Protein AF-A0A183B5G8-F1 (afdb_monomer)

Solvent-accessible surface area (backbone atoms only — not comparable to full-atom values): 6116 Å² total; per-residue (Å²): 135,68,37,60,62,53,46,77,69,45,55,52,53,92,91,56,51,66,70,61,47,53,51,50,49,51,56,30,44,55,73,60,47,71,84,52,52,72,67,62,51,48,50,56,50,51,53,46,46,66,72,21,46,71,75,78,79,73,68,71,69,76,61,74,57,50,58,53,49,50,56,63,69,69,56,83,76,81,77,80,77,78,76,83,79,86,84,83,90,82,90,82,89,133

Organism: NCBI:txid27848

pLDDT: mean 76.58, std 19.92, range [40.59, 97.0]

Foldseek 3Di:
DQLVVVLQPAAADDVRDLVNSLVSNLVSLCVHCVPDDPVVSVVSSVVSCVVRYDPPPPPPVPPPVVVVVVVVVPDDDPPPPPDPDDDDDDDDDD

Structure (mmCIF, N/CA/C/O backbone):
data_AF-A0A183B5G8-F1
#
_entry.id   AF-A0A183B5G8-F1
#
loop_
_atom_site.group_PDB
_atom_site.id
_atom_site.type_symbol
_atom_site.label_atom_id
_atom_site.label_alt_id
_atom_site.label_comp_id
_atom_site.label_asym_id
_atom_site.label_entity_id
_atom_site.label_seq_id
_atom_site.pdbx_PDB_ins_code
_atom_site.Cartn_x
_atom_site.Cartn_y
_atom_site.Cartn_z
_atom_site.occupancy
_atom_site.B_iso_or_equiv
_atom_site.auth_seq_id
_atom_site.auth_comp_id
_atom_site.auth_asym_id
_atom_site.auth_atom_id
_atom_site.pdbx_PDB_model_num
ATOM 1 N N . MET A 1 1 ? -18.094 -8.721 3.099 1.00 78.19 1 MET A N 1
ATOM 2 C CA . MET A 1 1 ? -16.849 -8.503 2.330 1.00 78.19 1 MET A CA 1
ATOM 3 C C . MET A 1 1 ? -15.707 -8.598 3.319 1.00 78.19 1 MET A C 1
ATOM 5 O O . MET A 1 1 ? -15.804 -7.952 4.348 1.00 78.19 1 MET A O 1
ATOM 9 N N . ASP A 1 2 ? -14.698 -9.420 3.047 1.00 92.62 2 ASP A N 1
ATOM 10 C CA . ASP A 1 2 ? -13.515 -9.552 3.907 1.00 92.62 2 ASP A CA 1
ATOM 11 C C . ASP A 1 2 ? -12.453 -8.558 3.409 1.00 92.62 2 ASP A C 1
ATOM 13 O O . ASP A 1 2 ? -11.892 -8.734 2.319 1.00 92.62 2 ASP A O 1
ATOM 17 N N . TYR A 1 3 ? -12.286 -7.441 4.124 1.00 94.19 3 TYR A N 1
ATOM 18 C CA . TYR A 1 3 ? -11.379 -6.364 3.718 1.00 94.19 3 TYR A CA 1
ATOM 19 C C . TYR A 1 3 ? -9.935 -6.708 4.058 1.00 94.19 3 TYR A C 1
ATOM 21 O O . TYR A 1 3 ? -9.056 -6.466 3.231 1.00 94.19 3 TYR A O 1
ATOM 29 N N . ARG A 1 4 ? -9.698 -7.369 5.195 1.00 94.69 4 ARG A N 1
ATOM 30 C CA . ARG A 1 4 ? -8.393 -7.928 5.559 1.00 94.69 4 ARG A CA 1
ATOM 31 C C . ARG A 1 4 ? -7.827 -8.846 4.483 1.00 94.69 4 ARG A C 1
ATOM 33 O O . ARG A 1 4 ? -6.681 -8.679 4.072 1.00 94.69 4 ARG A O 1
ATOM 40 N N . LYS A 1 5 ? -8.620 -9.797 3.982 1.00 95.62 5 LYS A N 1
ATOM 41 C CA . LYS A 1 5 ? -8.169 -10.714 2.925 1.00 95.62 5 LYS A CA 1
ATOM 42 C C . LYS A 1 5 ? -7.829 -9.972 1.632 1.00 95.62 5 LYS A C 1
ATOM 44 O O . LYS A 1 5 ? -6.841 -10.302 0.982 1.00 95.62 5 LYS A O 1
ATOM 49 N N . GLN A 1 6 ? -8.623 -8.964 1.267 1.00 95.81 6 GLN A N 1
ATOM 50 C CA . GLN A 1 6 ? -8.348 -8.131 0.093 1.00 95.81 6 GLN A CA 1
ATOM 51 C C . GLN A 1 6 ? -7.086 -7.290 0.265 1.00 95.81 6 GLN A C 1
ATO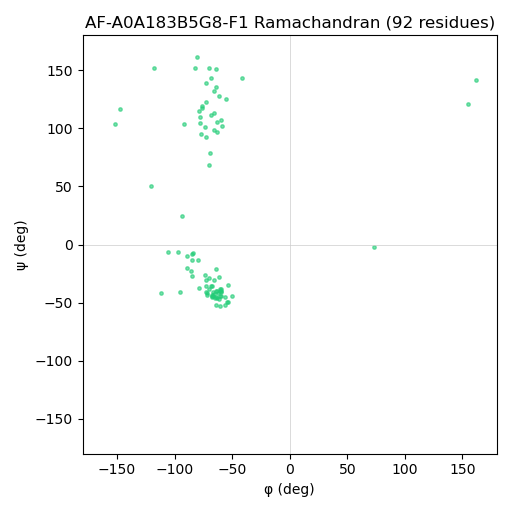M 53 O O . GLN A 1 6 ? -6.320 -7.178 -0.684 1.00 95.81 6 GLN A O 1
ATOM 58 N N . PHE A 1 7 ? -6.868 -6.727 1.455 1.00 96.69 7 PHE A N 1
ATOM 59 C CA . PHE A 1 7 ? -5.677 -5.954 1.787 1.00 96.69 7 PHE A CA 1
ATOM 60 C C . PHE A 1 7 ? -4.420 -6.817 1.645 1.00 96.69 7 PHE A C 1
ATOM 62 O O . PHE A 1 7 ? -3.542 -6.472 0.860 1.00 96.69 7 PHE A O 1
ATOM 69 N N . ASN A 1 8 ? -4.406 -7.986 2.293 1.00 95.06 8 ASN A N 1
ATOM 70 C CA . ASN A 1 8 ? -3.266 -8.909 2.298 1.00 95.06 8 ASN A CA 1
ATOM 71 C C . ASN A 1 8 ? -2.958 -9.507 0.915 1.00 95.06 8 ASN A C 1
ATOM 73 O O . ASN A 1 8 ? -1.812 -9.801 0.603 1.00 95.06 8 ASN A O 1
ATOM 77 N N . ALA A 1 9 ? -3.967 -9.687 0.059 1.00 94.81 9 ALA A N 1
ATOM 78 C CA . ALA A 1 9 ? -3.761 -10.172 -1.307 1.00 94.81 9 ALA A CA 1
ATOM 79 C C . ALA A 1 9 ? -3.389 -9.051 -2.297 1.00 94.81 9 ALA A C 1
ATOM 81 O O . ALA A 1 9 ? -3.100 -9.322 -3.468 1.00 94.81 9 ALA A O 1
ATOM 82 N N . ARG A 1 10 ? -3.440 -7.778 -1.882 1.00 94.56 10 ARG A N 1
ATOM 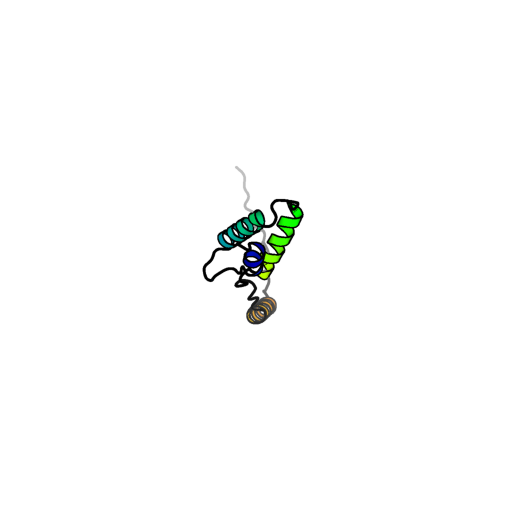83 C CA . ARG A 1 10 ? -3.311 -6.646 -2.799 1.00 94.56 10 ARG A CA 1
ATOM 84 C C . ARG A 1 10 ? -1.863 -6.434 -3.225 1.00 94.56 10 ARG A C 1
ATOM 86 O O . ARG A 1 10 ? -1.028 -6.027 -2.432 1.00 94.56 10 ARG A O 1
ATOM 93 N N . HIS A 1 11 ? -1.638 -6.576 -4.524 1.00 94.75 11 HIS A N 1
ATOM 94 C CA . HIS A 1 11 ? -0.387 -6.218 -5.185 1.00 94.75 11 HIS A CA 1
ATOM 95 C C . HIS A 1 11 ? -0.639 -5.115 -6.208 1.00 94.75 11 HIS A C 1
ATOM 97 O O . HIS A 1 11 ? -1.747 -5.009 -6.746 1.00 94.75 11 HIS A O 1
ATOM 103 N N . GLN A 1 12 ? 0.365 -4.287 -6.472 1.00 92.88 12 GLN A N 1
ATOM 104 C CA . GLN A 1 12 ? 0.323 -3.284 -7.525 1.00 92.88 12 GLN A CA 1
ATOM 105 C C . GLN A 1 12 ? 0.154 -3.973 -8.887 1.00 92.88 12 GLN A C 1
ATOM 107 O O . GLN A 1 12 ? 0.913 -4.875 -9.233 1.00 92.88 12 GLN A O 1
ATOM 112 N N . TYR A 1 13 ? -0.841 -3.544 -9.665 1.00 90.12 13 TYR A N 1
ATOM 113 C CA . TYR A 1 13 ? -1.056 -4.071 -11.016 1.00 90.12 13 TYR A CA 1
ATOM 114 C C . TYR A 1 13 ? -0.114 -3.431 -12.041 1.00 90.12 13 TYR A C 1
ATOM 116 O O . TYR A 1 13 ? 0.392 -2.323 -11.849 1.00 90.12 13 TYR A O 1
ATOM 124 N N . ASP A 1 14 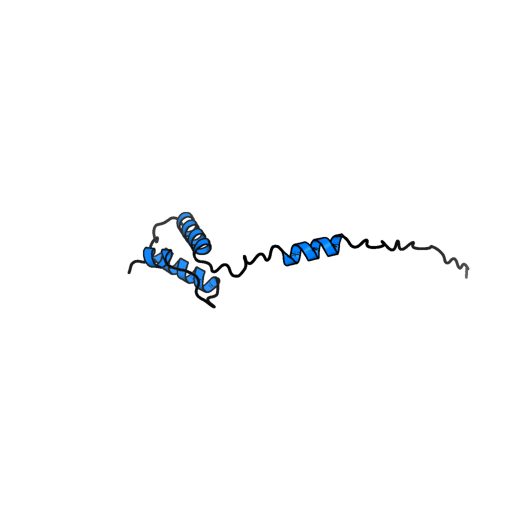? 0.043 -4.090 -13.183 1.00 88.12 14 ASP A N 1
ATOM 125 C CA . ASP A 1 14 ? 0.762 -3.572 -14.344 1.00 88.12 14 ASP A CA 1
ATOM 126 C C . ASP A 1 14 ? 0.183 -2.223 -14.786 1.00 88.12 14 ASP A C 1
ATOM 128 O O . ASP A 1 14 ? -1.022 -2.074 -14.988 1.00 88.12 14 ASP A O 1
ATOM 132 N N . GLY A 1 15 ? 1.043 -1.205 -14.877 1.00 86.88 15 GLY A N 1
ATOM 133 C CA . GLY A 1 15 ? 0.635 0.162 -15.216 1.00 86.88 15 GLY A CA 1
ATOM 134 C C . GLY A 1 15 ? -0.112 0.915 -14.105 1.00 86.88 15 GLY A C 1
ATOM 135 O O . GLY A 1 15 ? -0.425 2.094 -14.276 1.00 86.88 15 GLY A O 1
ATOM 136 N N . GLN A 1 16 ? -0.376 0.301 -12.946 1.00 91.69 16 GLN A N 1
ATOM 137 C CA . GLN A 1 16 ? -0.963 1.011 -11.813 1.00 91.69 16 GLN A CA 1
ATOM 138 C C . GLN A 1 16 ? 0.075 1.945 -11.190 1.00 91.69 16 GLN A C 1
ATOM 140 O O . GLN A 1 16 ? 1.122 1.507 -10.728 1.00 91.69 16 GLN A O 1
ATOM 145 N N . GLY A 1 17 ? -0.228 3.239 -11.109 1.00 90.88 17 GLY A N 1
ATOM 146 C CA . GLY A 1 17 ? 0.626 4.184 -10.390 1.00 90.88 17 GLY A CA 1
ATOM 147 C C . GLY A 1 17 ? 0.621 3.939 -8.875 1.00 90.88 17 GLY A C 1
ATOM 148 O O . GLY A 1 17 ? -0.432 3.667 -8.289 1.00 90.88 17 GLY A O 1
ATOM 149 N N . MET A 1 18 ? 1.775 4.136 -8.229 1.00 91.00 18 MET A N 1
ATOM 150 C CA . MET A 1 18 ? 1.972 3.959 -6.780 1.00 91.00 18 MET A CA 1
ATOM 151 C C . MET A 1 18 ? 0.915 4.692 -5.941 1.00 91.00 18 MET A C 1
ATOM 153 O O . MET A 1 18 ? 0.311 4.122 -5.038 1.00 91.00 18 MET A O 1
ATOM 157 N N . ARG A 1 19 ? 0.590 5.942 -6.298 1.00 94.25 19 ARG A N 1
ATOM 158 C CA . ARG A 1 19 ? -0.445 6.727 -5.604 1.00 94.25 19 ARG A CA 1
ATOM 159 C C . ARG A 1 19 ? -1.819 6.051 -5.640 1.00 94.25 19 ARG A C 1
ATOM 161 O O . ARG A 1 19 ? -2.555 6.109 -4.658 1.00 94.25 19 ARG A O 1
ATOM 168 N N . SER A 1 20 ? -2.180 5.421 -6.760 1.00 95.12 20 SER A N 1
ATOM 169 C CA . SER A 1 20 ? -3.459 4.716 -6.874 1.00 95.12 20 SER A CA 1
ATOM 170 C C . SER A 1 20 ? -3.465 3.416 -6.077 1.00 95.12 20 SER A C 1
ATOM 172 O O . SER A 1 20 ? -4.506 3.069 -5.526 1.00 95.12 20 SER A O 1
ATOM 174 N N . PHE A 1 21 ? -2.333 2.715 -6.017 1.00 95.19 21 PHE A N 1
ATOM 175 C CA . PHE A 1 21 ? -2.168 1.515 -5.199 1.00 95.19 21 PHE A CA 1
ATOM 176 C C . PHE A 1 21 ? -2.308 1.841 -3.703 1.00 95.19 21 PHE A C 1
ATOM 178 O O . PHE A 1 21 ? -3.186 1.296 -3.038 1.00 95.19 21 PHE A O 1
ATOM 185 N N . VAL A 1 22 ? -1.554 2.829 -3.208 1.00 95.38 22 VAL A N 1
ATOM 186 C CA . VAL A 1 22 ? -1.609 3.282 -1.805 1.00 95.38 22 VAL A CA 1
ATOM 187 C C . VAL A 1 22 ? -3.004 3.779 -1.417 1.00 95.38 22 VAL A C 1
ATOM 189 O O . VAL A 1 22 ? -3.486 3.492 -0.321 1.00 95.38 22 VAL A O 1
ATOM 192 N N . ARG A 1 23 ? -3.694 4.499 -2.314 1.00 97.00 23 ARG A N 1
ATOM 193 C CA . ARG A 1 23 ? -5.075 4.948 -2.073 1.00 97.00 23 ARG A CA 1
ATOM 194 C C . ARG A 1 23 ? -6.024 3.771 -1.842 1.00 97.00 23 ARG A C 1
ATOM 196 O O . ARG A 1 23 ? -6.882 3.856 -0.968 1.00 97.00 23 ARG A O 1
ATOM 203 N N . GLU A 1 24 ? -5.874 2.694 -2.610 1.00 96.50 24 GLU A N 1
ATOM 204 C CA . GLU A 1 24 ? -6.716 1.507 -2.459 1.00 96.50 24 GLU A CA 1
ATOM 205 C C . GLU A 1 24 ? -6.384 0.735 -1.180 1.00 96.50 24 GLU A C 1
ATOM 207 O O . GLU A 1 24 ? -7.299 0.367 -0.448 1.00 96.50 24 GLU A O 1
ATOM 212 N N . LEU A 1 25 ? -5.098 0.574 -0.849 1.00 96.75 25 LEU A N 1
ATOM 213 C CA . LEU A 1 25 ? -4.684 -0.014 0.427 1.00 96.75 25 LEU A CA 1
ATOM 214 C C . LEU A 1 25 ? -5.275 0.746 1.616 1.00 96.75 25 LEU A C 1
ATOM 216 O O . LEU A 1 25 ? -5.847 0.131 2.510 1.00 96.75 25 LEU A O 1
ATOM 220 N N . ARG A 1 26 ? -5.225 2.084 1.598 1.00 95.75 26 ARG A N 1
ATOM 221 C CA . ARG A 1 26 ? -5.821 2.914 2.653 1.00 95.75 26 ARG A CA 1
ATOM 222 C C . ARG A 1 26 ? -7.335 2.718 2.746 1.00 95.75 26 ARG A C 1
ATOM 224 O O . ARG A 1 26 ? -7.853 2.595 3.847 1.00 95.75 26 ARG A O 1
ATOM 231 N N . ARG A 1 27 ? -8.042 2.633 1.611 1.00 95.56 27 ARG A N 1
ATOM 232 C CA . ARG A 1 27 ? -9.493 2.370 1.582 1.00 95.56 27 ARG A CA 1
ATOM 233 C C . ARG A 1 27 ? -9.844 1.031 2.231 1.00 95.56 27 ARG A C 1
ATOM 235 O O . ARG A 1 27 ? -10.818 0.960 2.975 1.00 95.56 27 ARG A O 1
ATOM 242 N N . LEU A 1 28 ? -9.078 -0.016 1.924 1.00 96.12 28 LEU A N 1
ATOM 243 C CA . LEU A 1 28 ? -9.267 -1.349 2.500 1.00 96.12 28 LEU A CA 1
ATOM 244 C C . LEU A 1 28 ? -8.948 -1.347 3.998 1.00 96.12 28 LEU A C 1
ATOM 246 O O . LEU A 1 28 ? -9.733 -1.859 4.789 1.00 96.12 28 LEU A O 1
ATOM 250 N N . ALA A 1 29 ? -7.852 -0.700 4.389 1.00 93.94 29 ALA A N 1
ATOM 251 C CA . ALA A 1 29 ? -7.411 -0.648 5.773 1.00 93.94 29 ALA A CA 1
ATOM 252 C C . ALA A 1 29 ? -8.388 0.132 6.670 1.00 93.94 29 ALA A C 1
ATOM 254 O O . ALA A 1 29 ? -8.748 -0.348 7.738 1.00 93.94 29 ALA A O 1
ATOM 255 N N . SER A 1 30 ? -8.914 1.272 6.204 1.00 91.12 30 SER A N 1
ATOM 256 C CA . SER A 1 30 ? -9.934 2.041 6.936 1.00 91.12 30 SER A CA 1
ATOM 257 C C . SER A 1 30 ? -11.258 1.293 7.122 1.00 91.12 30 SER A C 1
ATOM 259 O O . SER A 1 30 ? -12.034 1.661 7.993 1.00 91.12 30 SER A O 1
ATOM 261 N N . ARG A 1 31 ? -11.551 0.280 6.297 1.00 92.88 31 ARG A N 1
ATOM 262 C CA . ARG A 1 31 ? -12.762 -0.549 6.430 1.00 92.88 31 ARG A CA 1
ATOM 263 C C . ARG A 1 31 ? -12.589 -1.701 7.417 1.00 92.88 31 ARG A C 1
ATOM 265 O O . ARG A 1 31 ? -13.586 -2.172 7.948 1.00 92.88 31 ARG A O 1
ATOM 272 N N . GLU A 1 32 ? -11.361 -2.174 7.600 1.00 94.31 32 GLU A N 1
ATOM 273 C CA . GLU A 1 32 ? -11.044 -3.318 8.458 1.00 94.31 32 GLU A CA 1
ATOM 274 C C . GLU A 1 32 ? -10.628 -2.884 9.871 1.00 94.31 32 GLU A C 1
ATOM 276 O O . GLU A 1 32 ? -11.045 -3.488 10.853 1.00 94.31 32 GLU A O 1
ATOM 281 N N . TRP A 1 33 ? -9.827 -1.823 9.974 1.00 93.25 33 TRP A N 1
ATOM 282 C CA . TRP A 1 33 ? -9.157 -1.390 11.20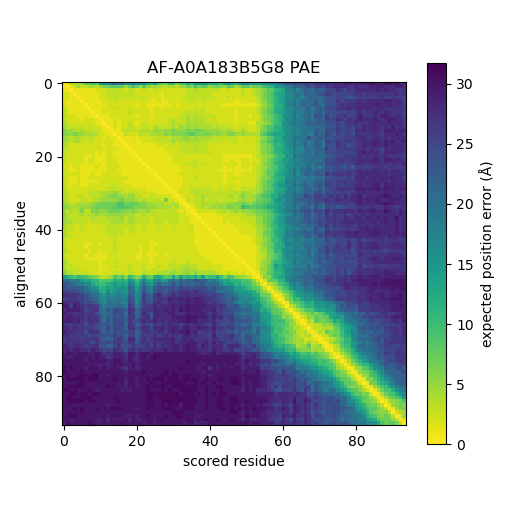2 1.00 93.25 33 TRP A CA 1
ATOM 283 C C . TRP A 1 33 ? -9.567 0.030 11.601 1.00 93.25 33 TRP A C 1
ATOM 285 O O . TRP A 1 33 ? -8.725 0.890 11.842 1.00 93.25 33 TRP A O 1
ATOM 295 N N . GLU A 1 34 ? -10.872 0.301 11.647 1.00 88.56 34 GLU A N 1
ATOM 296 C CA . GLU A 1 34 ? -11.402 1.627 12.013 1.00 88.56 34 GLU A CA 1
ATOM 297 C C . GLU A 1 34 ? -11.015 2.055 13.443 1.00 88.56 34 GLU A C 1
ATOM 299 O O . GLU A 1 34 ? -10.879 3.245 13.714 1.00 88.56 34 GLU A O 1
ATOM 304 N N . ASN A 1 35 ? -10.796 1.088 14.341 1.00 92.31 35 ASN A N 1
ATOM 305 C CA . ASN A 1 35 ? -10.485 1.326 15.756 1.00 92.31 35 ASN A CA 1
ATOM 306 C C . ASN A 1 35 ? -8.987 1.276 16.085 1.00 92.31 35 ASN A C 1
ATOM 308 O O . ASN A 1 35 ? -8.610 1.542 17.227 1.00 92.31 35 ASN A O 1
ATOM 312 N N . ASP A 1 36 ? -8.142 0.902 15.124 1.00 92.94 36 ASP A N 1
ATOM 313 C CA . ASP A 1 36 ? -6.704 0.826 15.354 1.00 92.94 36 ASP A CA 1
ATOM 314 C C . ASP A 1 36 ? -6.121 2.228 15.515 1.00 92.94 36 ASP A C 1
ATOM 316 O O . ASP A 1 36 ? -6.598 3.213 14.938 1.00 92.94 36 ASP A O 1
ATOM 320 N N . SER A 1 37 ? -5.030 2.317 16.271 1.00 94.25 37 SER A N 1
ATOM 321 C CA . SER A 1 37 ? -4.302 3.574 16.351 1.00 94.25 37 SER A CA 1
ATOM 322 C C . SER A 1 37 ? -3.723 3.956 14.976 1.00 94.25 37 SER A C 1
ATOM 324 O O . SER A 1 37 ? -3.367 3.083 14.172 1.00 94.25 37 SER A O 1
ATOM 326 N N . PRO A 1 38 ? -3.560 5.260 14.686 1.00 91.38 38 PRO A N 1
ATOM 327 C CA . PRO A 1 38 ? -2.979 5.705 13.421 1.00 91.38 38 PRO A CA 1
ATOM 328 C C . PRO A 1 38 ? -1.612 5.074 13.114 1.00 91.38 38 PRO A C 1
ATOM 330 O O . PRO A 1 38 ? -1.330 4.765 11.959 1.00 91.38 38 PRO A O 1
ATOM 333 N N . SER A 1 39 ? -0.789 4.831 14.139 1.00 92.75 39 SER A N 1
ATOM 334 C CA . SER A 1 39 ? 0.531 4.203 14.009 1.00 92.75 39 SER A CA 1
ATOM 335 C C . SER A 1 39 ? 0.453 2.718 13.648 1.00 92.75 39 SER A C 1
ATOM 337 O O . SER A 1 39 ? 1.241 2.236 12.836 1.00 92.75 39 SER A O 1
ATOM 339 N N . GLU A 1 40 ? -0.504 1.974 14.204 1.00 93.69 40 GLU A N 1
ATOM 340 C CA . GLU A 1 40 ? -0.727 0.570 13.843 1.00 93.69 40 GLU A CA 1
ATOM 341 C C . GLU A 1 40 ? -1.262 0.423 12.420 1.00 93.69 40 GLU A C 1
ATOM 343 O O . GLU A 1 40 ? -0.911 -0.537 11.729 1.00 93.69 40 GLU A O 1
ATOM 348 N N . LEU A 1 41 ? -2.097 1.365 11.979 1.00 93.62 41 LEU A N 1
ATOM 349 C CA . LEU A 1 41 ? -2.586 1.422 10.607 1.00 93.62 41 LEU A CA 1
ATOM 350 C C . LEU A 1 41 ? -1.453 1.759 9.631 1.00 93.62 41 LEU A C 1
ATOM 352 O O . LEU A 1 41 ? -1.319 1.117 8.588 1.00 93.62 41 LEU A O 1
ATOM 356 N N . GLU A 1 42 ? -0.62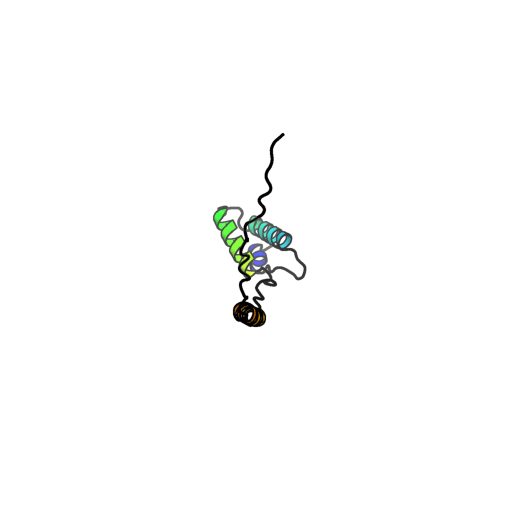2 2.744 9.976 1.00 94.00 42 GLU A N 1
ATOM 357 C CA . GLU A 1 42 ? 0.547 3.135 9.187 1.00 94.00 42 GLU A CA 1
ATOM 358 C C . GLU A 1 42 ? 1.535 1.978 9.043 1.00 94.00 42 GLU A C 1
ATOM 360 O O . GLU A 1 42 ? 1.966 1.687 7.928 1.00 94.00 42 GLU A O 1
ATOM 365 N N . LYS A 1 43 ? 1.818 1.253 10.131 1.00 95.44 43 LYS A N 1
ATOM 366 C CA . LYS A 1 43 ? 2.679 0.068 10.099 1.00 95.44 43 LYS A CA 1
ATOM 367 C C . LYS A 1 43 ? 2.177 -0.973 9.094 1.00 95.44 43 LYS A C 1
ATOM 369 O O . LYS A 1 43 ? 2.932 -1.366 8.208 1.00 95.44 43 LYS A O 1
ATOM 374 N N . LYS A 1 44 ? 0.900 -1.367 9.178 1.00 95.31 44 LYS A N 1
ATOM 375 C CA . LYS A 1 44 ? 0.297 -2.347 8.253 1.00 95.31 44 LYS A CA 1
ATOM 376 C C . LYS A 1 44 ? 0.339 -1.863 6.802 1.00 95.31 44 LYS A C 1
ATOM 378 O O . LYS A 1 44 ? 0.598 -2.643 5.891 1.00 95.31 44 LYS A O 1
ATOM 383 N N . LEU A 1 45 ? 0.082 -0.571 6.575 1.00 95.75 45 LEU A N 1
ATOM 384 C CA . LEU A 1 45 ? 0.161 0.036 5.245 1.00 95.75 45 LEU A CA 1
ATOM 385 C C . LEU A 1 45 ? 1.578 -0.021 4.681 1.00 95.75 45 LEU A C 1
ATOM 387 O O . LEU A 1 45 ? 1.735 -0.384 3.522 1.00 95.75 45 LEU A O 1
ATOM 391 N N . LEU A 1 46 ? 2.591 0.326 5.472 1.00 95.62 46 LEU A N 1
ATOM 392 C CA . LEU A 1 46 ? 3.986 0.289 5.039 1.00 95.62 46 LEU A CA 1
ATOM 393 C C . LEU A 1 46 ? 4.441 -1.136 4.729 1.00 95.62 46 LEU A C 1
ATOM 395 O O . LEU A 1 46 ? 5.024 -1.352 3.670 1.00 95.62 46 LEU A O 1
ATOM 399 N N . GLU A 1 47 ? 4.120 -2.097 5.596 1.00 95.81 47 GLU A N 1
ATOM 400 C CA . GLU A 1 47 ? 4.393 -3.521 5.364 1.00 95.81 47 GLU A CA 1
ATOM 401 C C . GLU A 1 47 ? 3.792 -3.972 4.026 1.00 95.81 47 GLU A C 1
ATOM 403 O O . GLU A 1 47 ? 4.508 -4.478 3.161 1.00 95.81 47 GLU A O 1
ATOM 408 N N . GLN A 1 48 ? 2.514 -3.660 3.791 1.00 96.19 48 GLN A N 1
ATOM 409 C CA . GLN A 1 48 ? 1.836 -4.073 2.564 1.00 96.19 48 GLN A CA 1
ATOM 410 C C . GLN A 1 48 ? 2.264 -3.294 1.322 1.00 96.19 48 GLN A C 1
ATOM 412 O O . GLN A 1 48 ? 2.186 -3.803 0.205 1.00 96.19 48 GLN A O 1
ATOM 417 N N . ILE A 1 49 ? 2.732 -2.057 1.482 1.00 94.75 49 ILE A N 1
ATOM 418 C CA . ILE A 1 49 ? 3.357 -1.316 0.391 1.00 94.75 49 ILE A CA 1
ATOM 419 C C . ILE A 1 49 ? 4.672 -1.986 0.013 1.00 94.75 49 ILE A C 1
ATOM 421 O O . ILE A 1 49 ? 4.922 -2.156 -1.173 1.00 94.75 49 ILE A O 1
ATOM 425 N N . VAL A 1 50 ? 5.504 -2.378 0.974 1.00 92.94 50 VAL A N 1
ATOM 426 C CA . VAL A 1 50 ? 6.786 -3.032 0.683 1.00 92.94 50 VAL A CA 1
ATOM 427 C C . VAL A 1 50 ? 6.568 -4.389 0.014 1.00 92.94 50 VAL A C 1
ATOM 429 O O . VAL A 1 50 ? 7.193 -4.657 -1.008 1.00 92.94 50 VAL A O 1
ATOM 432 N N . GLU A 1 51 ? 5.656 -5.207 0.540 1.00 93.31 51 GLU A N 1
ATOM 433 C CA . GLU A 1 51 ? 5.371 -6.543 0.004 1.00 93.31 51 GLU A CA 1
ATOM 434 C C . GLU A 1 51 ? 4.622 -6.491 -1.337 1.00 93.31 51 GLU A C 1
ATOM 436 O O . GLU A 1 51 ? 4.965 -7.196 -2.284 1.00 93.31 51 GLU A O 1
ATOM 441 N N . GLY A 1 52 ? 3.614 -5.623 -1.442 1.00 92.12 52 GLY A N 1
ATOM 442 C CA . GLY A 1 52 ? 2.725 -5.556 -2.598 1.00 92.12 52 GLY A CA 1
ATOM 443 C C . GLY A 1 52 ? 3.190 -4.631 -3.726 1.00 92.12 52 GLY A C 1
ATOM 444 O O . GLY A 1 52 ? 2.579 -4.646 -4.798 1.00 92.12 52 GLY A O 1
ATOM 445 N N . SER A 1 53 ? 4.223 -3.804 -3.529 1.00 91.12 53 SER A N 1
ATOM 446 C CA . SER A 1 53 ? 4.734 -2.934 -4.598 1.00 91.12 53 SER A CA 1
ATOM 447 C C . SER A 1 53 ? 5.488 -3.733 -5.645 1.00 91.12 53 SER A C 1
ATOM 449 O O . SER A 1 53 ? 6.321 -4.587 -5.347 1.00 91.12 53 SER A O 1
ATOM 451 N N . ARG A 1 54 ? 5.267 -3.384 -6.911 1.00 77.94 54 ARG A N 1
ATOM 452 C CA . ARG A 1 54 ? 6.024 -3.979 -8.001 1.00 77.94 54 ARG A CA 1
ATOM 453 C C . ARG A 1 54 ? 7.396 -3.307 -8.052 1.00 77.94 54 ARG A C 1
ATOM 455 O O . ARG A 1 54 ? 7.527 -2.166 -8.495 1.00 77.94 54 ARG A O 1
ATOM 462 N N . SER A 1 55 ? 8.425 -4.008 -7.580 1.00 63.56 55 SER A N 1
ATOM 463 C CA . SER A 1 55 ? 9.817 -3.564 -7.671 1.00 63.56 55 SER A CA 1
ATOM 464 C C . SER A 1 55 ? 10.298 -3.587 -9.126 1.00 63.56 55 SER A C 1
ATOM 466 O O . SER A 1 55 ? 10.977 -4.507 -9.564 1.00 63.56 55 SER A O 1
ATOM 468 N N . ASN A 1 56 ? 9.929 -2.577 -9.912 1.00 55.34 56 ASN A N 1
ATOM 469 C CA . ASN A 1 56 ? 10.539 -2.363 -11.228 1.00 55.34 56 ASN A CA 1
ATOM 470 C C . ASN A 1 56 ? 11.851 -1.562 -11.117 1.00 55.34 56 ASN A C 1
ATOM 472 O O . ASN A 1 56 ? 12.626 -1.531 -12.065 1.00 55.34 56 ASN A O 1
ATOM 476 N N . ASN A 1 57 ? 12.113 -0.941 -9.958 1.00 50.50 57 ASN A N 1
ATOM 477 C CA . ASN A 1 57 ? 13.255 -0.045 -9.751 1.00 50.50 57 ASN A CA 1
ATOM 478 C C . ASN A 1 57 ? 14.393 -0.652 -8.910 1.00 50.50 57 ASN A C 1
ATOM 480 O O . ASN A 1 57 ? 15.445 -0.030 -8.828 1.00 50.50 57 ASN A O 1
ATOM 484 N N . MET A 1 58 ? 14.239 -1.849 -8.318 1.00 52.12 58 MET A N 1
ATOM 485 C CA . MET A 1 58 ? 15.387 -2.594 -7.762 1.00 52.12 58 MET A CA 1
ATOM 486 C C . MET A 1 58 ? 15.978 -3.603 -8.750 1.00 52.12 58 MET A C 1
ATOM 488 O O . MET A 1 58 ? 16.649 -4.550 -8.346 1.00 52.12 58 MET A O 1
ATOM 492 N N . ALA A 1 59 ? 15.806 -3.386 -10.055 1.00 47.47 59 ALA A N 1
ATOM 493 C CA . ALA A 1 59 ? 16.805 -3.861 -11.001 1.00 47.47 59 ALA A CA 1
ATOM 494 C C . ALA A 1 59 ? 18.065 -2.994 -10.824 1.00 47.47 59 ALA A C 1
ATOM 496 O O . ALA A 1 59 ? 18.408 -2.181 -11.678 1.00 47.47 59 ALA A O 1
ATOM 497 N N . VAL A 1 60 ? 18.741 -3.137 -9.680 1.00 51.62 60 VAL A N 1
ATOM 498 C CA . VAL A 1 60 ? 20.155 -2.788 -9.585 1.00 51.62 60 VAL A CA 1
ATOM 499 C C . VAL A 1 60 ? 20.809 -3.689 -10.616 1.00 51.62 60 VAL A C 1
ATOM 501 O O . VAL A 1 60 ? 20.826 -4.900 -10.431 1.00 51.62 60 VAL A O 1
ATOM 504 N N . LYS A 1 61 ? 21.245 -3.130 -11.743 1.00 53.31 61 LYS A N 1
ATOM 505 C CA . LYS A 1 61 ? 22.159 -3.801 -12.663 1.00 53.31 61 LYS A CA 1
ATOM 506 C C . LYS A 1 61 ? 23.546 -3.706 -12.020 1.00 53.31 61 LYS A C 1
ATOM 508 O O . LYS A 1 61 ? 24.181 -2.668 -12.159 1.00 53.31 61 LYS A O 1
ATOM 513 N N . PRO A 1 62 ? 24.031 -4.707 -11.266 1.00 53.81 62 PRO A N 1
ATOM 514 C CA . PRO A 1 62 ? 25.182 -4.504 -10.391 1.00 53.81 62 PRO A CA 1
ATOM 515 C C . PRO A 1 62 ? 26.518 -4.675 -11.125 1.00 53.81 62 PRO A C 1
ATOM 517 O O . PRO A 1 62 ? 27.560 -4.421 -10.537 1.00 53.81 62 PRO A O 1
ATOM 520 N N . VAL A 1 63 ? 26.509 -5.144 -12.379 1.00 56.38 63 VAL A N 1
ATOM 521 C CA . VAL A 1 63 ? 27.724 -5.652 -13.038 1.00 56.38 63 VAL A CA 1
ATOM 522 C C . VAL A 1 63 ? 28.188 -4.756 -14.189 1.00 56.38 63 VAL A C 1
ATOM 524 O O . VAL A 1 63 ? 29.370 -4.453 -14.277 1.00 56.38 63 VAL A O 1
ATOM 527 N N .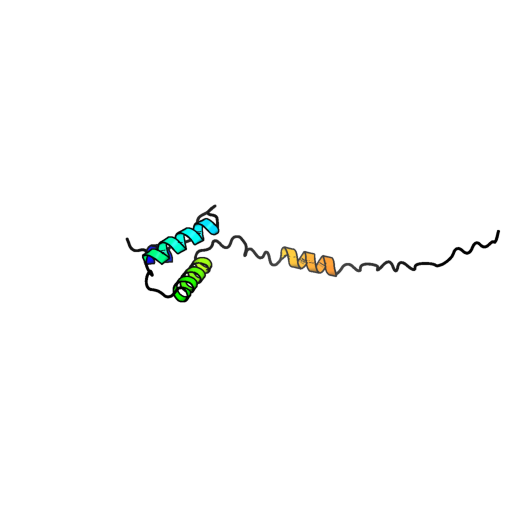 GLU A 1 64 ? 27.274 -4.251 -15.024 1.00 56.84 64 GLU A N 1
ATOM 528 C CA . GLU A 1 64 ? 27.642 -3.441 -16.203 1.00 56.84 64 GLU A CA 1
ATOM 529 C C . GLU A 1 64 ? 28.136 -2.029 -15.833 1.00 56.84 64 GLU A C 1
ATOM 531 O O . GLU A 1 64 ? 28.965 -1.453 -16.536 1.00 56.84 64 GLU A O 1
ATOM 536 N N . ASP A 1 65 ? 27.635 -1.463 -14.731 1.00 58.06 65 ASP A N 1
ATOM 537 C CA . ASP A 1 65 ? 27.983 -0.100 -14.311 1.00 58.06 65 ASP A CA 1
ATOM 538 C C . ASP A 1 65 ? 29.221 -0.054 -13.403 1.00 58.06 65 ASP A C 1
ATOM 540 O O . ASP A 1 65 ? 29.887 0.978 -13.334 1.00 58.06 65 ASP A O 1
ATOM 544 N N . LEU A 1 66 ? 29.583 -1.174 -12.765 1.00 61.31 66 LEU A N 1
ATOM 545 C CA . LEU A 1 66 ? 30.800 -1.272 -11.957 1.00 61.31 66 LEU A CA 1
ATOM 546 C C . LEU A 1 66 ? 32.056 -1.317 -12.841 1.00 61.31 66 LEU A C 1
ATOM 548 O O . LEU A 1 66 ? 33.020 -0.614 -12.556 1.00 61.31 66 LEU A O 1
ATOM 552 N N . GLU A 1 67 ? 32.008 -2.049 -13.960 1.00 61.81 67 GLU A N 1
ATOM 553 C CA . GLU A 1 67 ? 33.104 -2.109 -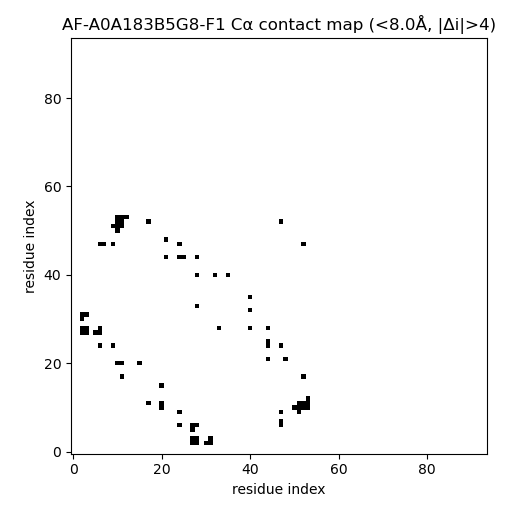14.942 1.00 61.81 67 GLU A CA 1
ATOM 554 C C . GLU A 1 67 ? 33.354 -0.738 -15.600 1.00 61.81 67 GLU A C 1
ATOM 556 O O . GLU A 1 67 ? 34.493 -0.299 -15.758 1.00 61.81 67 GLU A O 1
ATOM 561 N N . LYS A 1 68 ? 32.282 0.005 -15.909 1.00 61.00 68 LYS A N 1
ATOM 562 C CA . LYS A 1 68 ? 32.384 1.382 -16.425 1.00 61.00 68 LYS A CA 1
ATOM 563 C C . LYS A 1 68 ? 32.931 2.359 -15.391 1.00 61.00 68 LYS A C 1
ATOM 565 O O . LYS A 1 68 ? 33.649 3.288 -15.762 1.00 61.00 68 LYS A O 1
ATOM 570 N N . LEU A 1 69 ? 32.586 2.176 -14.116 1.00 65.06 69 LEU A N 1
ATOM 571 C CA . LEU A 1 69 ? 33.101 3.002 -13.029 1.00 65.06 69 LEU A CA 1
ATOM 572 C C . LEU A 1 69 ? 34.600 2.756 -12.825 1.00 65.06 69 LEU A C 1
ATOM 574 O O . LEU A 1 69 ? 35.355 3.721 -12.734 1.00 65.06 69 LEU A O 1
ATOM 578 N N . GLU A 1 70 ? 35.034 1.493 -12.848 1.00 63.47 70 GLU A N 1
ATOM 579 C CA . GLU A 1 70 ? 36.447 1.119 -12.753 1.00 63.47 70 GLU A CA 1
ATOM 580 C C . GLU A 1 70 ? 37.253 1.689 -13.933 1.00 63.47 70 GLU A C 1
ATOM 582 O O . GLU A 1 70 ? 38.267 2.361 -13.724 1.00 63.47 70 GLU A O 1
ATOM 587 N N . AL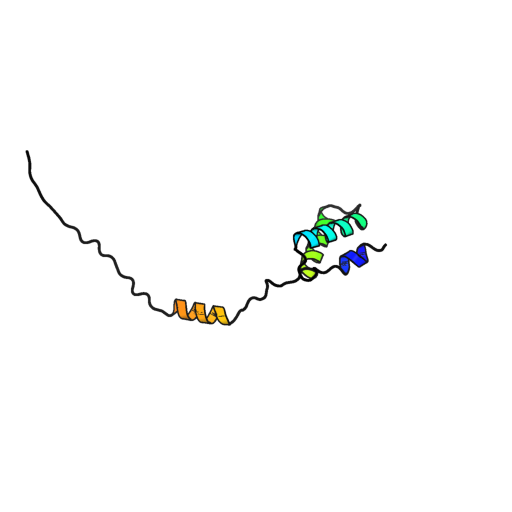A A 1 71 ? 36.743 1.545 -15.163 1.00 64.25 71 ALA A N 1
ATOM 588 C CA . ALA A 1 71 ? 37.360 2.111 -16.363 1.00 64.25 71 ALA A CA 1
ATOM 589 C C . ALA A 1 71 ? 37.465 3.648 -16.315 1.00 64.25 71 ALA A C 1
ATOM 591 O O . ALA A 1 71 ? 38.473 4.217 -16.737 1.00 64.25 71 ALA A O 1
ATOM 592 N N . ALA A 1 72 ? 36.456 4.336 -15.769 1.00 63.28 72 ALA A N 1
ATOM 593 C CA . ALA A 1 72 ? 36.476 5.790 -15.612 1.00 63.28 72 ALA A CA 1
ATOM 594 C C . ALA A 1 72 ? 37.479 6.262 -14.545 1.00 63.28 72 ALA A C 1
ATOM 596 O O . ALA A 1 72 ? 38.013 7.368 -14.657 1.00 63.28 72 ALA A O 1
ATOM 597 N N . THR A 1 73 ? 37.751 5.438 -13.529 1.00 60.56 73 THR A N 1
ATOM 598 C CA . THR A 1 73 ? 38.745 5.726 -12.482 1.00 60.56 73 THR A CA 1
ATOM 599 C C . THR A 1 73 ? 40.173 5.318 -12.846 1.00 60.56 73 THR A C 1
ATOM 601 O O . THR A 1 73 ? 41.114 5.887 -12.300 1.00 60.56 73 THR A O 1
ATOM 604 N N . ALA A 1 74 ? 40.351 4.377 -13.777 1.00 62.91 74 ALA A N 1
ATOM 605 C CA . ALA A 1 74 ? 41.662 3.907 -14.227 1.00 62.91 74 ALA A CA 1
ATOM 606 C C . ALA A 1 74 ? 42.348 4.847 -15.237 1.00 62.91 74 ALA A C 1
ATOM 608 O O . ALA A 1 74 ? 43.538 4.689 -15.503 1.00 62.91 74 ALA A O 1
ATOM 609 N N . ALA A 1 75 ? 41.628 5.821 -15.806 1.00 60.09 75 ALA A N 1
ATOM 610 C CA . ALA A 1 75 ? 42.196 6.789 -16.740 1.00 60.09 75 ALA A CA 1
ATOM 611 C C . ALA A 1 75 ? 42.960 7.895 -15.978 1.00 60.09 75 ALA A C 1
ATOM 613 O O . ALA A 1 75 ? 42.327 8.689 -15.271 1.00 60.09 75 ALA A O 1
ATOM 614 N N . PRO A 1 76 ? 44.296 8.013 -16.126 1.00 52.03 76 PRO A N 1
ATOM 615 C CA . PRO A 1 76 ? 45.044 9.121 -15.552 1.00 52.03 76 PRO A CA 1
ATOM 616 C C . PRO A 1 76 ? 44.592 10.404 -16.247 1.00 52.03 76 PRO A C 1
ATOM 618 O O . PRO A 1 76 ? 44.803 10.590 -17.444 1.00 52.03 76 PRO A O 1
ATOM 621 N N . ARG A 1 77 ? 43.934 11.294 -15.506 1.00 59.22 77 ARG A N 1
ATOM 622 C CA . ARG A 1 77 ? 43.702 12.655 -15.980 1.00 59.22 77 ARG A CA 1
ATOM 623 C C . ARG A 1 77 ? 45.009 13.409 -15.796 1.00 59.22 77 ARG A C 1
ATOM 625 O O . ARG A 1 77 ? 45.406 13.673 -14.664 1.00 59.22 77 ARG A O 1
ATOM 632 N N . GLU A 1 78 ? 45.681 13.733 -16.893 1.00 52.75 78 GLU A N 1
ATOM 633 C CA . GLU A 1 78 ? 46.747 14.729 -16.885 1.00 52.75 78 GLU A CA 1
ATOM 634 C C . GLU A 1 78 ? 46.140 16.046 -16.382 1.00 52.75 78 GLU A C 1
ATOM 636 O O . GLU A 1 78 ? 45.382 16.723 -17.078 1.00 52.75 78 GLU A O 1
ATOM 641 N N . CYS A 1 79 ? 46.391 16.365 -15.112 1.00 54.12 79 CYS A N 1
ATOM 642 C CA . CYS A 1 79 ? 46.029 17.643 -14.526 1.00 54.12 79 CYS A CA 1
ATOM 643 C C . CYS A 1 79 ? 46.854 18.726 -15.225 1.00 54.12 79 CYS A C 1
ATOM 645 O O . CYS A 1 79 ? 48.018 18.939 -14.891 1.00 54.12 79 CYS A O 1
ATOM 647 N N . LEU A 1 80 ? 46.252 19.406 -16.199 1.00 48.50 80 LEU A N 1
ATOM 648 C CA . LEU A 1 80 ? 46.781 20.641 -16.765 1.00 48.50 80 LEU A CA 1
ATOM 649 C C . LEU A 1 80 ? 46.816 21.690 -15.644 1.00 48.50 80 LEU A C 1
ATOM 651 O O . LEU A 1 80 ? 45.804 22.307 -15.311 1.00 48.50 80 LEU A O 1
ATOM 655 N N . VAL A 1 81 ? 47.983 21.843 -15.015 1.00 52.38 81 VAL A N 1
ATOM 656 C CA . VAL A 1 81 ? 48.289 22.983 -14.150 1.00 52.38 81 VAL A CA 1
ATOM 657 C C . VAL A 1 81 ? 48.237 24.222 -15.036 1.00 52.38 81 VAL A C 1
ATOM 659 O O . VAL A 1 81 ? 49.128 24.453 -15.851 1.00 52.38 81 VAL A O 1
ATOM 662 N N . VAL A 1 82 ? 47.176 25.012 -14.895 1.00 55.41 82 VAL A N 1
ATOM 663 C CA . VAL A 1 82 ? 47.140 26.376 -15.421 1.00 55.41 82 VAL A CA 1
ATOM 664 C C . VAL A 1 82 ? 48.042 27.207 -14.515 1.00 55.41 82 VAL A C 1
ATOM 666 O O . VAL A 1 82 ? 47.623 27.673 -13.457 1.00 55.41 82 VAL A O 1
ATOM 669 N N . VAL A 1 83 ? 49.313 27.332 -14.898 1.00 50.78 83 VAL A N 1
ATOM 670 C CA . VAL A 1 83 ? 50.183 28.384 -14.370 1.00 50.78 83 VAL A CA 1
ATOM 671 C C . VAL A 1 83 ? 49.642 29.695 -14.936 1.00 50.78 83 VAL A C 1
ATOM 673 O O . VAL A 1 83 ? 49.663 29.909 -16.146 1.00 50.78 83 VAL A O 1
ATOM 676 N N . HIS A 1 84 ? 49.081 30.541 -14.075 1.00 45.59 84 HIS A N 1
ATOM 677 C CA . HIS A 1 84 ? 48.823 31.931 -14.426 1.00 45.59 84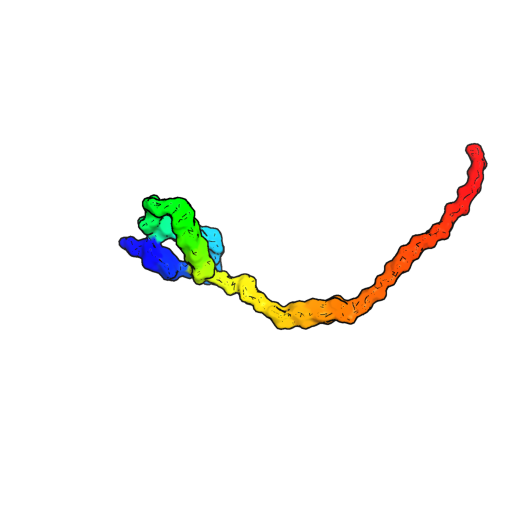 HIS A CA 1
ATOM 678 C C . HIS A 1 84 ? 50.172 32.654 -14.432 1.00 45.59 84 HIS A C 1
ATOM 680 O O . HIS A 1 84 ? 50.715 32.943 -13.370 1.00 45.59 84 HIS A O 1
ATOM 686 N N . ASP A 1 85 ? 50.725 32.876 -15.624 1.00 40.59 85 ASP A N 1
ATOM 687 C CA . ASP A 1 85 ? 51.908 33.712 -15.824 1.00 40.59 85 ASP A CA 1
ATOM 688 C C . ASP A 1 85 ? 51.509 35.193 -15.723 1.00 40.59 85 ASP A C 1
ATOM 690 O O . ASP A 1 85 ? 50.667 35.690 -16.479 1.00 40.59 85 ASP A O 1
ATOM 694 N N . ASP A 1 86 ? 52.101 35.878 -14.749 1.00 47.62 86 ASP A N 1
ATOM 695 C CA . ASP A 1 86 ? 52.129 37.331 -14.625 1.00 47.62 86 ASP A CA 1
ATOM 696 C C . ASP A 1 86 ? 52.889 37.962 -15.804 1.00 47.62 86 ASP A C 1
ATOM 698 O O . ASP A 1 86 ? 53.989 37.526 -16.131 1.00 47.62 86 ASP A O 1
ATOM 702 N N . ALA A 1 87 ? 52.335 39.038 -16.380 1.00 49.97 87 ALA A N 1
ATOM 703 C CA . ALA A 1 87 ? 53.014 40.322 -16.637 1.00 49.97 87 ALA A CA 1
ATOM 704 C C . ALA A 1 87 ? 52.376 41.087 -17.811 1.00 49.97 87 ALA A C 1
ATOM 706 O O . ALA A 1 87 ? 52.461 40.659 -18.960 1.00 49.97 87 ALA A O 1
ATOM 707 N N . GLN A 1 88 ? 51.887 42.307 -17.552 1.00 47.56 88 GLN A N 1
ATOM 708 C CA . GLN A 1 88 ? 52.213 43.426 -18.443 1.00 47.56 88 GLN A CA 1
ATOM 709 C C . GLN A 1 88 ? 52.185 44.770 -17.698 1.00 47.56 88 GLN A C 1
ATOM 711 O O . GLN A 1 88 ? 51.136 45.336 -17.402 1.00 47.56 88 GLN A O 1
ATOM 716 N N . GLU A 1 89 ? 53.384 45.264 -17.401 1.00 52.50 89 GLU A N 1
ATOM 717 C CA . GLU A 1 89 ? 53.703 46.661 -17.104 1.00 52.50 89 GLU A CA 1
ATOM 718 C C . GLU A 1 89 ? 53.474 47.525 -18.354 1.00 52.50 89 GLU A C 1
ATOM 720 O O . GLU A 1 89 ? 53.996 47.181 -19.411 1.00 52.50 89 GLU A O 1
ATOM 725 N N . VAL A 1 90 ? 52.781 48.667 -18.231 1.00 47.41 90 VAL A N 1
ATOM 726 C CA . VAL A 1 90 ? 53.048 49.870 -19.047 1.00 47.41 90 VAL A CA 1
ATOM 727 C C . VAL A 1 90 ? 52.740 51.119 -18.212 1.00 47.41 90 VAL A C 1
ATOM 729 O O . VAL A 1 90 ? 51.600 51.351 -17.811 1.00 47.41 90 VAL A O 1
ATOM 732 N N . GLY A 1 91 ? 53.768 51.926 -17.942 1.00 49.53 91 GLY A N 1
ATOM 733 C CA . GLY A 1 91 ? 53.644 53.256 -17.346 1.00 49.53 91 GLY A CA 1
ATOM 734 C C . GLY A 1 91 ? 53.294 54.347 -18.366 1.00 49.53 91 GLY A C 1
ATOM 735 O O . GLY A 1 91 ? 53.637 54.244 -19.537 1.00 49.53 91 GLY A O 1
ATOM 736 N N . HIS A 1 92 ? 52.618 55.408 -17.922 1.00 46.03 92 HIS A N 1
ATOM 737 C CA . HIS A 1 92 ? 53.156 56.773 -17.798 1.00 46.03 92 HIS A CA 1
ATOM 738 C C . HIS A 1 92 ? 52.045 57.833 -17.695 1.00 46.03 92 HIS A C 1
ATOM 740 O O . HIS A 1 92 ? 51.001 57.779 -18.335 1.00 46.03 92 HIS A O 1
ATOM 746 N N . GLN A 1 93 ? 52.371 58.791 -16.835 1.00 45.66 93 GLN A N 1
ATOM 747 C CA . GLN A 1 93 ? 51.769 60.067 -16.464 1.00 45.66 93 GLN A CA 1
ATOM 748 C C . GLN A 1 93 ? 51.205 60.933 -17.608 1.00 45.66 93 GLN A C 1
ATOM 750 O O . GLN A 1 93 ? 51.848 61.096 -18.644 1.00 45.66 93 GLN A O 1
ATOM 755 N N . ALA A 1 94 ? 50.087 61.608 -17.320 1.00 46.56 94 ALA A N 1
ATOM 756 C CA . ALA A 1 94 ? 49.812 62.996 -17.706 1.00 46.56 94 ALA A CA 1
ATOM 757 C C . ALA A 1 94 ? 48.966 63.653 -16.606 1.00 46.56 94 ALA A C 1
ATOM 759 O O . ALA A 1 94 ? 47.950 63.037 -16.213 1.00 46.56 94 ALA A O 1
#

Secondary structure (DSSP, 8-state):
--HHHHHHT--PPTT--HHHHHHHHHHHHHHH-TTS-HHHHHHHHHHHHHHHS--SS----TTHHHHHHHHHHHS-------------------

Radius of gyration: 29.96 Å; Cα contacts (8 Å, |Δi|>4): 40; chains: 1; bounding box: 71×74×35 Å

Sequence (94 aa):
MDYRKQFNARHQYDGQGMRSFVRELRRLASREWENDSPSELEKKLLEQIVEGSRSNNMAVKPVEDLEKLEAATAAPRECLVVVHDDAQEVGHQA

Mean predicted aligned error: 15.92 Å

Nearest PDB structures (foldseek):
  7r1z-assembly1_A  TM=7.997E-01  e=4.219E+00  Rattus norvegicus
  2es4-assembly1_D  TM=4.237E-01  e=7.308E+00  Burkholderia glumae